Protein AF-A0A913YD73-F1 (afdb_monomer_lite)

Structure (mmCIF, N/CA/C/O backbone):
data_AF-A0A913YD73-F1
#
_entry.id   AF-A0A913YD73-F1
#
loop_
_atom_site.group_PDB
_atom_site.id
_atom_site.type_symbol
_atom_site.label_atom_id
_atom_site.l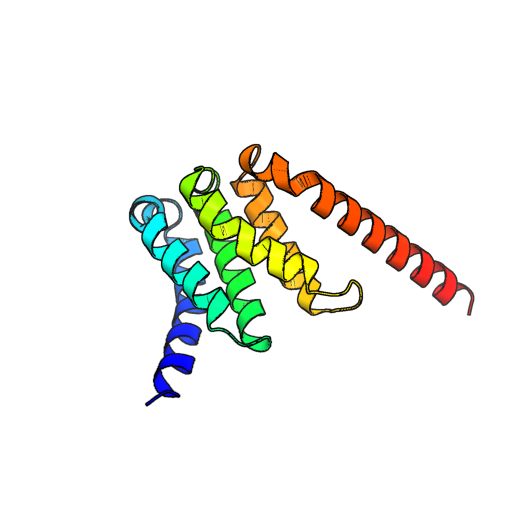abel_alt_id
_atom_site.label_comp_id
_atom_site.label_asym_id
_atom_site.label_entity_id
_atom_site.label_seq_id
_atom_site.pdbx_PDB_ins_code
_atom_site.Cartn_x
_atom_site.Cartn_y
_atom_site.Cartn_z
_atom_site.occupancy
_atom_site.B_iso_or_equiv
_atom_site.auth_seq_id
_atom_site.auth_comp_id
_atom_site.auth_asym_id
_atom_site.auth_atom_id
_atom_site.pdbx_PDB_model_num
ATOM 1 N N . MET A 1 1 ? 22.109 -19.241 12.750 1.00 34.56 1 MET A N 1
ATOM 2 C CA . MET A 1 1 ? 22.319 -18.311 11.611 1.00 34.56 1 MET A CA 1
ATOM 3 C C . MET A 1 1 ? 21.122 -17.414 11.250 1.00 34.56 1 MET A C 1
ATOM 5 O O . MET A 1 1 ? 21.317 -16.492 10.477 1.00 34.56 1 MET A O 1
ATOM 9 N N . GLY A 1 2 ? 19.917 -17.576 11.821 1.00 33.66 2 GLY A N 1
ATOM 10 C CA . GLY A 1 2 ? 18.727 -16.790 11.419 1.00 33.66 2 GLY A CA 1
ATOM 11 C C . GLY A 1 2 ? 18.535 -15.398 12.052 1.00 33.66 2 GLY A C 1
ATOM 12 O O . GLY A 1 2 ? 17.643 -14.669 11.636 1.00 33.66 2 GLY A O 1
ATOM 13 N N . LYS A 1 3 ? 19.346 -14.999 13.045 1.00 27.28 3 LYS A N 1
ATOM 14 C CA . LYS A 1 3 ? 19.183 -13.704 13.741 1.00 27.28 3 LYS A CA 1
ATOM 15 C C . LYS A 1 3 ? 19.929 -12.536 13.074 1.00 27.28 3 LYS A C 1
ATOM 17 O O . LYS A 1 3 ? 19.443 -11.420 13.149 1.00 27.28 3 LYS A O 1
ATOM 22 N N . LYS A 1 4 ? 21.040 -12.774 12.357 1.00 28.64 4 LYS A N 1
ATOM 23 C CA . LYS A 1 4 ? 21.809 -11.702 11.680 1.00 28.64 4 LYS A CA 1
ATOM 24 C C . LYS A 1 4 ? 21.092 -11.106 10.457 1.00 28.64 4 LYS A C 1
ATOM 26 O O . LYS A 1 4 ? 21.227 -9.919 10.203 1.00 28.64 4 LYS A O 1
ATOM 31 N N . ILE A 1 5 ? 20.264 -11.890 9.760 1.00 37.03 5 ILE A N 1
ATOM 32 C CA . ILE A 1 5 ? 19.498 -11.413 8.591 1.00 37.03 5 ILE A CA 1
ATOM 33 C C . ILE A 1 5 ? 18.352 -10.472 9.016 1.00 37.03 5 ILE A C 1
ATOM 35 O O . ILE A 1 5 ? 18.040 -9.528 8.301 1.00 37.03 5 ILE A O 1
ATOM 39 N N . LYS A 1 6 ? 17.762 -10.679 10.206 1.00 31.92 6 LYS A N 1
ATOM 40 C CA . LYS A 1 6 ? 16.653 -9.856 10.731 1.00 31.92 6 LYS A CA 1
ATOM 41 C C . LYS A 1 6 ? 17.057 -8.410 11.054 1.00 31.92 6 LYS A C 1
ATOM 43 O O . LYS A 1 6 ? 16.214 -7.532 10.941 1.00 31.92 6 LYS A O 1
ATOM 48 N N . TYR A 1 7 ? 18.314 -8.170 11.436 1.00 33.81 7 TYR A N 1
ATOM 49 C CA . TYR A 1 7 ? 18.812 -6.823 11.754 1.00 33.81 7 TYR A CA 1
ATOM 50 C C . TYR A 1 7 ? 19.401 -6.090 10.539 1.00 33.81 7 TYR A C 1
ATOM 52 O O . TYR A 1 7 ? 19.402 -4.865 10.520 1.00 33.81 7 TYR A O 1
ATOM 60 N N . SER A 1 8 ? 19.855 -6.813 9.507 1.00 32.97 8 SER A N 1
ATOM 61 C CA . SER A 1 8 ? 20.473 -6.191 8.325 1.00 32.97 8 SER A CA 1
ATOM 62 C C . SER A 1 8 ? 19.466 -5.490 7.407 1.00 32.97 8 SER A C 1
ATOM 64 O O . SER A 1 8 ? 19.829 -4.513 6.762 1.00 32.97 8 SER A O 1
ATOM 66 N N . LEU A 1 9 ? 18.215 -5.965 7.354 1.00 41.88 9 LEU A N 1
ATOM 67 C CA . LEU A 1 9 ? 17.169 -5.373 6.506 1.00 41.88 9 LEU A CA 1
ATOM 68 C C . LEU A 1 9 ? 16.521 -4.132 7.164 1.00 41.88 9 LEU A C 1
ATOM 70 O O . LEU A 1 9 ? 16.043 -3.241 6.475 1.00 41.88 9 LEU A O 1
ATOM 74 N N . PHE A 1 10 ? 16.595 -4.029 8.499 1.00 40.50 10 PHE A N 1
ATOM 75 C CA . PHE A 1 10 ? 16.041 -2.923 9.296 1.00 40.50 10 PHE A CA 1
ATOM 76 C C . PHE A 1 10 ? 16.850 -1.621 9.161 1.00 40.50 10 PHE A C 1
ATOM 78 O O . PHE A 1 10 ? 16.268 -0.548 9.108 1.00 40.50 10 PHE A O 1
ATOM 85 N N . PHE A 1 11 ? 18.183 -1.716 9.058 1.00 39.25 11 PHE A N 1
ATOM 86 C CA . PHE A 1 11 ? 19.056 -0.572 8.743 1.00 39.25 11 PHE A CA 1
ATOM 87 C C . PHE A 1 11 ? 19.011 -0.177 7.260 1.00 39.25 11 PHE A C 1
ATOM 89 O O . PHE A 1 11 ? 19.384 0.940 6.922 1.00 39.25 11 PHE A O 1
ATOM 96 N N . HIS A 1 12 ? 18.572 -1.087 6.383 1.00 49.06 12 HIS A N 1
ATOM 97 C CA . HIS A 1 12 ? 18.441 -0.800 4.958 1.00 49.06 12 HIS A CA 1
ATOM 98 C C . HIS A 1 12 ? 17.179 -0.001 4.656 1.00 49.06 12 HIS A C 1
ATOM 100 O O . HIS A 1 12 ? 17.307 0.970 3.944 1.00 49.06 12 HIS A O 1
ATOM 106 N N . CYS A 1 13 ? 15.999 -0.319 5.204 1.00 49.91 13 CYS A N 1
ATOM 107 C CA . CYS A 1 13 ? 14.778 0.429 4.854 1.00 49.91 13 CYS A CA 1
ATOM 108 C C . CYS A 1 13 ? 14.824 1.916 5.239 1.00 49.91 13 CYS A C 1
ATOM 110 O O . CYS A 1 13 ? 14.360 2.733 4.462 1.00 49.91 13 CYS A O 1
ATOM 112 N N . SER A 1 14 ? 15.410 2.289 6.380 1.00 52.44 14 SER A N 1
ATOM 113 C CA . SER A 1 14 ? 15.515 3.701 6.777 1.00 52.44 14 SER A CA 1
ATOM 114 C C . SER A 1 14 ? 16.618 4.457 6.029 1.00 52.44 14 SER A C 1
ATOM 116 O O . SER A 1 14 ? 16.391 5.580 5.600 1.00 52.44 14 SER A O 1
ATOM 118 N N . ALA A 1 15 ? 17.787 3.844 5.801 1.00 57.59 15 ALA A N 1
ATOM 119 C CA . ALA A 1 15 ? 18.824 4.440 4.948 1.00 57.59 15 ALA A CA 1
ATOM 120 C C . ALA A 1 15 ? 18.401 4.495 3.468 1.00 57.59 15 ALA A C 1
ATOM 122 O O . ALA A 1 15 ? 18.804 5.395 2.737 1.00 57.59 15 ALA A O 1
ATOM 123 N N . PHE A 1 16 ? 17.590 3.532 3.031 1.00 61.44 16 PHE A N 1
ATOM 124 C CA . PHE A 1 16 ? 17.022 3.478 1.693 1.00 61.44 16 PHE A CA 1
ATOM 125 C C . PHE A 1 16 ? 15.900 4.492 1.524 1.00 61.44 16 PHE A C 1
ATOM 127 O O . PHE A 1 16 ? 15.911 5.154 0.507 1.00 61.44 16 PHE A O 1
ATOM 134 N N . ALA A 1 17 ? 15.041 4.716 2.524 1.00 55.91 17 ALA A N 1
ATOM 135 C CA . ALA A 1 17 ? 14.074 5.815 2.499 1.00 55.91 17 ALA A CA 1
ATOM 136 C C . ALA A 1 17 ? 14.776 7.179 2.341 1.00 55.91 17 ALA A C 1
ATOM 138 O O . ALA A 1 17 ? 14.385 7.983 1.504 1.00 55.91 17 ALA A O 1
ATOM 139 N N . THR A 1 18 ? 15.891 7.410 3.048 1.00 58.84 18 THR A N 1
ATOM 140 C CA . THR A 1 18 ? 16.706 8.626 2.845 1.00 58.84 18 THR A CA 1
ATOM 141 C C . THR A 1 18 ? 17.320 8.690 1.441 1.00 58.84 18 THR A C 1
ATOM 143 O O . THR A 1 18 ? 17.344 9.746 0.818 1.00 58.84 18 THR A O 1
ATOM 146 N N . LEU A 1 19 ? 17.797 7.563 0.907 1.00 57.22 19 LEU A N 1
ATOM 147 C CA . LEU A 1 19 ? 18.325 7.503 -0.456 1.00 57.22 19 LEU A CA 1
ATOM 148 C C . LEU A 1 19 ? 17.220 7.651 -1.517 1.00 57.22 19 LEU A C 1
ATOM 150 O O . LEU A 1 19 ? 17.482 8.198 -2.579 1.00 57.22 19 LEU A O 1
ATOM 154 N N . GLU A 1 20 ? 15.996 7.203 -1.248 1.00 55.69 20 GLU A N 1
ATOM 155 C CA . GLU A 1 20 ? 14.814 7.391 -2.094 1.00 55.69 20 GLU A CA 1
ATOM 156 C C . GLU A 1 20 ? 14.417 8.859 -2.185 1.00 55.69 20 GLU A C 1
ATOM 158 O O . GLU A 1 20 ? 14.118 9.334 -3.285 1.00 55.69 20 GLU A O 1
ATOM 163 N N . GLU A 1 21 ? 14.461 9.583 -1.068 1.00 55.88 21 GLU A N 1
ATOM 164 C CA . GLU A 1 21 ? 14.221 11.028 -1.027 1.00 55.88 21 GLU A CA 1
ATOM 165 C C . GLU A 1 21 ? 15.280 11.810 -1.826 1.00 55.88 21 GLU A C 1
ATOM 167 O O . GLU A 1 21 ? 14.945 12.778 -2.507 1.00 55.88 21 GLU A O 1
ATOM 172 N N . GLU A 1 22 ? 16.547 11.377 -1.812 1.00 56.66 22 GLU A N 1
ATOM 173 C CA . GLU A 1 22 ? 17.637 12.060 -2.529 1.00 56.66 22 GLU A CA 1
ATOM 174 C C . GLU A 1 22 ? 17.779 11.639 -4.004 1.00 56.66 22 GLU A C 1
ATOM 176 O O . GLU A 1 22 ? 18.121 12.465 -4.852 1.00 56.66 22 GLU A O 1
ATOM 181 N N . ALA A 1 23 ? 17.525 10.370 -4.340 1.00 59.75 23 ALA A N 1
ATOM 182 C CA . ALA A 1 23 ? 17.770 9.816 -5.675 1.00 59.75 23 ALA A CA 1
ATOM 183 C C . ALA A 1 23 ? 16.584 9.984 -6.641 1.00 59.75 23 ALA A C 1
ATOM 185 O O . ALA A 1 23 ? 16.800 10.020 -7.853 1.00 59.75 23 ALA A O 1
ATOM 186 N N . CYS A 1 24 ? 15.345 10.111 -6.145 1.00 66.44 24 CYS A N 1
ATOM 187 C CA . CYS A 1 24 ? 14.138 10.346 -6.952 1.00 66.44 24 CYS A CA 1
ATOM 188 C C . CYS A 1 24 ? 14.081 9.472 -8.233 1.00 66.44 24 CYS A C 1
ATOM 190 O O . CYS A 1 24 ? 13.930 8.250 -8.180 1.00 66.44 24 CYS A O 1
ATOM 192 N N . THR A 1 25 ? 14.239 10.083 -9.412 1.00 67.19 25 THR A N 1
ATOM 193 C CA . THR A 1 25 ? 14.160 9.417 -10.721 1.00 67.19 25 THR A CA 1
ATOM 194 C C . THR A 1 25 ? 15.361 8.533 -11.057 1.00 67.19 25 THR A C 1
ATOM 196 O O . THR A 1 25 ? 15.243 7.667 -11.923 1.00 67.19 25 THR A O 1
ATOM 199 N N . GLU A 1 26 ? 16.491 8.682 -10.365 1.00 68.69 26 GLU A N 1
ATOM 200 C CA . GLU A 1 26 ? 17.685 7.843 -10.555 1.00 68.69 26 GLU A CA 1
ATOM 201 C C . GLU A 1 26 ? 17.454 6.387 -10.105 1.00 68.69 26 GLU A C 1
ATOM 203 O O . GLU A 1 26 ? 18.211 5.487 -10.467 1.00 68.69 26 GLU A O 1
ATOM 208 N N . LEU A 1 27 ? 16.370 6.124 -9.361 1.00 68.56 27 LEU A N 1
ATOM 209 C CA . LEU A 1 27 ? 15.960 4.781 -8.940 1.00 68.56 27 LEU A CA 1
ATOM 210 C C . LEU A 1 27 ? 15.148 4.019 -9.989 1.00 68.56 27 LEU A C 1
ATOM 212 O O . LEU A 1 27 ? 15.037 2.794 -9.910 1.00 68.56 27 LEU A O 1
ATOM 216 N N . VAL A 1 28 ? 14.606 4.708 -10.997 1.00 75.19 28 VAL A N 1
ATOM 217 C CA . VAL A 1 28 ? 13.750 4.106 -12.034 1.00 75.19 28 VAL A CA 1
ATOM 218 C C . VAL A 1 28 ? 14.402 2.904 -12.745 1.00 75.19 28 VAL A C 1
ATOM 220 O O . VAL A 1 28 ? 13.692 1.917 -12.961 1.00 75.19 28 VAL A O 1
ATOM 223 N N . PRO A 1 29 ? 15.716 2.897 -13.067 1.00 81.25 29 PRO A N 1
ATOM 224 C CA . PRO A 1 29 ? 16.374 1.739 -13.678 1.00 81.25 29 PRO A CA 1
ATOM 225 C C . PRO A 1 29 ? 16.409 0.492 -12.781 1.00 81.25 29 PRO A C 1
ATOM 227 O O . PRO A 1 29 ? 16.454 -0.626 -13.288 1.00 81.25 29 PRO A O 1
ATOM 230 N N . TYR A 1 30 ? 16.373 0.673 -11.459 1.00 83.62 30 TYR A N 1
ATOM 231 C CA . TYR A 1 30 ? 16.487 -0.400 -10.465 1.00 83.62 30 TYR A CA 1
ATOM 232 C C . TYR A 1 30 ? 15.142 -0.770 -9.827 1.00 83.62 30 TYR A C 1
ATOM 234 O O . TYR A 1 30 ? 15.076 -1.707 -9.029 1.00 83.62 30 TYR A O 1
ATOM 242 N N . LEU A 1 31 ? 14.065 -0.066 -10.194 1.00 81.88 31 LEU A N 1
ATOM 243 C CA . LEU A 1 31 ? 12.748 -0.153 -9.562 1.00 81.88 31 LEU A CA 1
ATOM 244 C C . LEU A 1 31 ? 12.197 -1.584 -9.503 1.00 81.88 31 LEU A C 1
ATOM 246 O O . LEU A 1 31 ? 11.632 -1.977 -8.486 1.00 81.88 31 LEU A O 1
ATOM 250 N N . GLY A 1 32 ? 12.419 -2.391 -10.544 1.00 84.75 32 GLY A N 1
ATOM 251 C CA . GLY A 1 32 ? 12.015 -3.800 -10.544 1.00 84.75 32 GLY A CA 1
ATOM 252 C C . GLY A 1 32 ? 12.667 -4.607 -9.415 1.00 84.75 32 GLY A C 1
ATOM 253 O O . GLY A 1 32 ? 11.972 -5.271 -8.652 1.00 84.75 32 GLY A O 1
ATOM 254 N N . PHE A 1 33 ? 13.987 -4.487 -9.244 1.00 85.75 33 PHE A N 1
ATOM 255 C CA . PHE A 1 33 ? 14.728 -5.206 -8.200 1.00 85.75 33 PHE A CA 1
ATOM 256 C C . PHE A 1 33 ? 14.370 -4.722 -6.786 1.00 85.75 33 PHE A C 1
ATOM 258 O O . PHE A 1 33 ? 14.284 -5.512 -5.839 1.00 85.75 33 PHE A O 1
ATOM 265 N N . ILE A 1 34 ? 14.132 -3.416 -6.647 1.00 86.69 34 ILE A N 1
ATOM 266 C CA . ILE A 1 34 ? 13.688 -2.805 -5.391 1.00 86.69 34 ILE A CA 1
ATOM 267 C C . ILE A 1 34 ? 12.328 -3.387 -4.989 1.00 86.69 34 ILE A C 1
ATOM 269 O O . ILE A 1 34 ? 12.181 -3.897 -3.877 1.00 86.69 34 ILE A O 1
ATOM 273 N N . LEU A 1 35 ? 11.357 -3.388 -5.907 1.00 88.38 35 LEU A N 1
ATOM 274 C CA . LEU A 1 35 ? 10.016 -3.916 -5.652 1.00 88.38 35 LEU A CA 1
ATOM 275 C C . LEU A 1 35 ? 10.031 -5.408 -5.320 1.00 88.38 35 LEU A C 1
ATOM 277 O O . LEU A 1 35 ? 9.371 -5.811 -4.364 1.00 88.38 35 LEU A O 1
ATOM 281 N N . GLU A 1 36 ? 10.823 -6.218 -6.026 1.00 87.44 36 GLU A N 1
ATOM 282 C CA . GLU A 1 36 ? 10.985 -7.641 -5.697 1.00 87.44 36 GLU A CA 1
ATOM 283 C C . GLU A 1 36 ? 11.488 -7.840 -4.262 1.00 87.44 36 GLU A C 1
ATOM 285 O O . GLU A 1 36 ? 10.989 -8.697 -3.528 1.00 87.44 36 GLU A O 1
ATOM 290 N N . THR A 1 37 ? 12.438 -7.010 -3.828 1.00 86.69 37 THR A N 1
ATOM 291 C CA . THR A 1 37 ? 12.991 -7.064 -2.470 1.00 86.69 37 THR A CA 1
ATOM 292 C C . THR A 1 37 ? 11.954 -6.659 -1.418 1.00 86.69 37 THR A C 1
ATOM 294 O O . THR A 1 37 ? 11.819 -7.338 -0.394 1.00 86.69 37 THR A O 1
ATOM 297 N N . LEU A 1 38 ? 11.185 -5.595 -1.670 1.00 86.75 38 LEU A N 1
ATOM 298 C CA . LEU A 1 38 ? 10.114 -5.130 -0.779 1.00 86.75 38 LEU A CA 1
ATOM 299 C C . LEU A 1 38 ? 8.983 -6.166 -0.672 1.00 86.75 38 LEU A C 1
ATOM 301 O O . LEU A 1 38 ? 8.521 -6.492 0.424 1.00 86.75 38 LEU A O 1
ATOM 305 N N . VAL A 1 39 ? 8.588 -6.764 -1.794 1.00 87.62 39 VAL A N 1
ATOM 306 C CA . VAL A 1 39 ? 7.556 -7.810 -1.855 1.00 87.62 39 VAL A CA 1
ATOM 307 C C . VAL A 1 39 ? 8.036 -9.101 -1.188 1.00 87.62 39 VAL A C 1
ATOM 309 O O . VAL A 1 39 ? 7.274 -9.776 -0.493 1.00 87.62 39 VAL A O 1
ATOM 312 N N . PHE A 1 40 ? 9.323 -9.430 -1.294 1.00 84.69 40 PHE A N 1
ATOM 313 C CA . PHE A 1 40 ? 9.907 -10.521 -0.519 1.00 84.69 40 PHE A CA 1
ATOM 314 C C . PHE A 1 40 ? 9.882 -10.236 0.993 1.00 84.69 40 PHE A C 1
ATOM 316 O O . PHE A 1 40 ? 9.612 -11.140 1.793 1.00 84.69 40 PHE A O 1
ATOM 323 N N . ALA A 1 41 ? 10.119 -8.986 1.405 1.00 83.25 41 ALA A N 1
ATOM 324 C CA . ALA A 1 41 ? 10.073 -8.588 2.810 1.00 83.25 41 ALA A CA 1
ATOM 325 C C . ALA A 1 41 ? 8.669 -8.749 3.421 1.00 83.25 41 ALA A C 1
ATOM 327 O O . ALA A 1 41 ? 8.573 -9.215 4.561 1.00 83.25 41 ALA A O 1
ATOM 328 N N . PHE A 1 42 ? 7.596 -8.495 2.658 1.00 81.62 42 PHE A N 1
ATOM 329 C CA . PHE A 1 42 ? 6.205 -8.717 3.091 1.00 81.62 42 PHE A CA 1
ATOM 330 C C . PHE A 1 42 ? 5.953 -10.123 3.644 1.00 81.62 42 PHE A C 1
ATOM 332 O O . PHE A 1 42 ? 5.286 -10.279 4.666 1.00 81.62 42 PHE A O 1
ATOM 339 N N . ASN A 1 43 ? 6.525 -11.145 3.005 1.00 74.56 43 ASN A N 1
ATOM 340 C CA . ASN A 1 43 ? 6.338 -12.545 3.394 1.00 74.56 43 ASN A CA 1
ATOM 341 C C . ASN A 1 43 ? 7.214 -12.973 4.583 1.00 74.56 43 ASN A C 1
ATOM 343 O O . ASN A 1 43 ? 6.993 -14.026 5.182 1.00 74.56 43 ASN A O 1
ATOM 347 N N . LYS A 1 44 ? 8.237 -12.183 4.925 1.00 76.88 44 LYS A N 1
ATOM 348 C CA . LYS A 1 44 ? 9.257 -12.541 5.922 1.00 76.88 44 LYS A CA 1
ATOM 349 C C . LYS A 1 44 ? 9.149 -11.731 7.213 1.00 76.88 44 LYS A C 1
ATOM 351 O O . LYS A 1 44 ? 9.663 -12.156 8.254 1.00 76.88 44 LYS A O 1
ATOM 356 N N . TYR A 1 45 ? 8.542 -10.552 7.153 1.00 74.81 45 TYR A N 1
ATOM 357 C CA . TYR A 1 45 ? 8.450 -9.629 8.276 1.00 74.81 45 TYR A CA 1
ATOM 358 C C . TYR A 1 45 ? 7.351 -10.028 9.267 1.00 74.81 45 TYR A C 1
ATOM 360 O O . TYR A 1 45 ? 6.281 -10.501 8.904 1.00 74.81 45 TYR A O 1
ATOM 368 N N . GLN A 1 46 ? 7.640 -9.846 10.559 1.00 69.44 46 GLN A N 1
ATOM 369 C CA . GLN A 1 46 ? 6.632 -9.949 11.621 1.00 69.44 46 GLN A CA 1
ATOM 370 C C . GLN A 1 46 ? 5.913 -8.605 11.785 1.00 69.44 46 GLN A C 1
ATOM 372 O O . GLN A 1 46 ? 6.477 -7.586 11.403 1.00 69.44 46 GLN A O 1
ATOM 377 N N . HIS A 1 47 ? 4.721 -8.600 12.399 1.00 66.94 47 HIS A N 1
ATOM 378 C CA . HIS A 1 47 ? 3.822 -7.432 12.513 1.00 66.94 47 HIS A CA 1
ATOM 379 C C . HIS A 1 47 ? 4.541 -6.098 12.780 1.00 66.94 47 HIS A C 1
ATOM 381 O O . HIS A 1 47 ? 4.394 -5.153 12.018 1.00 66.94 47 HIS A O 1
ATOM 387 N N . LYS A 1 48 ? 5.422 -6.048 13.791 1.00 68.50 48 LYS A N 1
ATOM 388 C CA . LYS A 1 48 ? 6.151 -4.821 14.170 1.00 68.50 48 LYS A CA 1
ATOM 389 C C . LYS A 1 48 ? 7.088 -4.265 13.091 1.00 68.50 48 LYS A C 1
ATOM 391 O O . LYS A 1 48 ? 7.399 -3.083 13.119 1.00 68.50 48 LYS A O 1
ATOM 396 N N . ASN A 1 49 ? 7.548 -5.098 12.161 1.00 77.00 49 ASN A N 1
ATOM 397 C CA . ASN A 1 49 ? 8.430 -4.679 11.073 1.00 77.00 49 ASN A CA 1
ATOM 398 C C . ASN A 1 49 ? 7.646 -4.281 9.813 1.00 77.00 49 ASN A C 1
ATOM 400 O O . ASN A 1 49 ? 8.233 -3.679 8.921 1.00 77.00 49 ASN A O 1
ATOM 404 N N . LEU A 1 50 ? 6.350 -4.614 9.724 1.00 82.69 50 LEU A N 1
ATOM 405 C CA . LEU A 1 50 ? 5.518 -4.239 8.576 1.00 82.69 50 LEU A CA 1
ATOM 406 C C . LEU A 1 50 ? 5.286 -2.729 8.509 1.00 82.69 50 LEU A C 1
ATOM 408 O O . LEU A 1 50 ? 5.215 -2.193 7.414 1.00 82.69 50 LEU A O 1
ATOM 412 N N . LEU A 1 51 ? 5.251 -2.039 9.651 1.00 85.81 51 LEU A N 1
ATOM 413 C CA . LEU A 1 51 ? 5.035 -0.589 9.691 1.00 85.81 51 LEU A CA 1
ATOM 414 C C . LEU A 1 51 ? 6.125 0.177 8.923 1.00 85.81 51 LEU A C 1
ATOM 416 O O . LEU A 1 51 ? 5.819 1.049 8.124 1.00 85.81 51 LEU A O 1
ATOM 420 N N . ILE A 1 52 ? 7.387 -0.221 9.095 1.00 86.06 52 ILE A N 1
ATOM 421 C CA . ILE A 1 52 ? 8.537 0.379 8.394 1.00 86.06 52 ILE A CA 1
ATOM 422 C C . ILE A 1 52 ? 8.536 0.000 6.911 1.00 86.06 52 ILE A C 1
ATOM 424 O O . ILE A 1 52 ? 9.022 0.746 6.070 1.00 86.06 52 ILE A O 1
ATOM 428 N N . LEU A 1 53 ? 7.999 -1.177 6.582 1.00 88.19 53 LEU A N 1
ATOM 429 C CA . LEU A 1 53 ? 7.863 -1.591 5.192 1.00 88.19 53 LEU A CA 1
ATOM 430 C C . LEU A 1 53 ? 6.816 -0.738 4.463 1.00 88.19 53 LEU A C 1
ATOM 432 O O . LEU A 1 53 ? 7.045 -0.375 3.316 1.00 88.19 53 LEU A O 1
ATOM 436 N N . TYR A 1 54 ? 5.700 -0.406 5.119 1.00 91.00 54 TYR A N 1
ATOM 437 C CA . TYR A 1 54 ? 4.690 0.496 4.561 1.00 91.00 54 TYR A CA 1
ATOM 438 C C . TYR A 1 54 ? 5.249 1.896 4.316 1.00 91.00 54 TYR A C 1
ATOM 440 O O . TYR A 1 54 ? 5.042 2.432 3.231 1.00 91.00 54 TYR A O 1
ATOM 448 N N . ASP A 1 55 ? 5.997 2.429 5.282 1.00 88.06 55 ASP A N 1
ATOM 449 C CA . ASP A 1 55 ? 6.685 3.717 5.169 1.00 88.06 55 ASP A CA 1
ATOM 450 C C . ASP A 1 55 ? 7.639 3.736 3.963 1.00 88.06 55 ASP A C 1
ATOM 452 O O . ASP A 1 55 ? 7.466 4.541 3.056 1.00 88.06 55 ASP A O 1
ATOM 456 N N . ALA A 1 56 ? 8.533 2.745 3.850 1.00 87.94 56 ALA A N 1
ATOM 457 C CA . ALA A 1 56 ? 9.452 2.635 2.713 1.00 87.94 56 ALA A CA 1
ATOM 458 C C . ALA A 1 56 ? 8.731 2.516 1.354 1.00 87.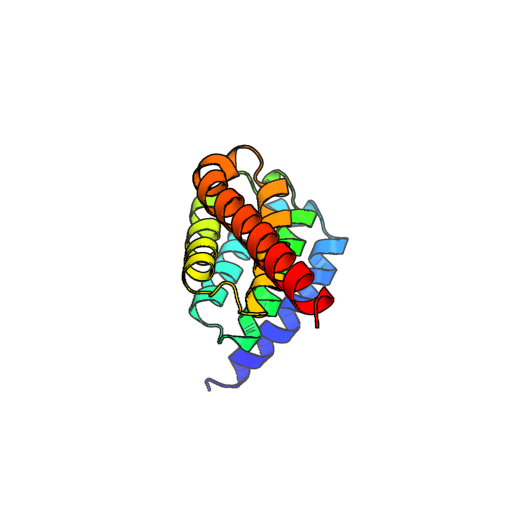94 56 ALA A C 1
ATOM 460 O O . ALA A 1 56 ? 9.154 3.102 0.366 1.00 87.94 56 ALA A O 1
ATOM 461 N N . ILE A 1 57 ? 7.620 1.775 1.274 1.00 91.38 57 ILE A N 1
ATOM 462 C CA . ILE A 1 57 ? 6.837 1.683 0.029 1.00 91.38 57 ILE A CA 1
ATOM 463 C C . ILE A 1 57 ? 6.158 3.016 -0.300 1.00 91.38 57 ILE A C 1
ATOM 465 O O . ILE A 1 57 ? 6.063 3.370 -1.476 1.00 91.38 57 ILE A O 1
ATOM 469 N N . GLY A 1 58 ? 5.664 3.729 0.716 1.00 91.38 58 GLY A N 1
ATOM 470 C CA . GLY A 1 58 ? 5.078 5.057 0.560 1.00 91.38 58 GLY A CA 1
ATOM 471 C C . GLY A 1 58 ? 6.101 6.043 0.006 1.00 91.38 58 GLY A C 1
ATOM 472 O O . GLY A 1 58 ? 5.863 6.631 -1.049 1.00 91.38 58 GLY A O 1
ATOM 473 N N . THR A 1 59 ? 7.273 6.117 0.637 1.00 87.69 59 THR A N 1
ATOM 474 C CA . THR A 1 59 ? 8.384 6.974 0.205 1.00 87.69 59 THR A CA 1
ATOM 475 C C . THR A 1 59 ? 8.858 6.624 -1.201 1.00 87.69 59 THR A C 1
ATOM 477 O O . THR A 1 59 ? 8.957 7.515 -2.042 1.00 87.69 59 THR A O 1
ATOM 480 N N . LEU A 1 60 ? 9.024 5.337 -1.531 1.00 87.00 60 LEU A N 1
ATOM 481 C CA . LEU A 1 60 ? 9.329 4.913 -2.900 1.00 87.00 60 LEU A CA 1
ATOM 482 C C . LEU A 1 60 ? 8.293 5.431 -3.902 1.00 87.00 60 LEU A C 1
ATOM 484 O O . LEU A 1 60 ? 8.658 5.927 -4.970 1.00 87.00 60 LEU A O 1
ATOM 488 N N . ALA A 1 61 ? 7.004 5.283 -3.584 1.00 91.81 61 ALA A N 1
ATOM 489 C CA . ALA A 1 61 ? 5.913 5.707 -4.453 1.00 91.81 61 ALA A CA 1
ATOM 490 C C . ALA A 1 61 ? 5.918 7.225 -4.671 1.00 91.81 61 ALA A C 1
ATOM 492 O O . ALA A 1 61 ? 5.723 7.666 -5.808 1.00 91.81 61 ALA A O 1
ATOM 493 N N . ASP A 1 62 ? 6.200 8.004 -3.629 1.00 89.06 62 ASP A N 1
ATOM 494 C CA . ASP A 1 62 ? 6.330 9.458 -3.718 1.00 89.06 62 ASP A CA 1
ATOM 495 C C . ASP A 1 62 ? 7.575 9.872 -4.525 1.00 89.06 62 ASP A C 1
ATOM 497 O O . ASP A 1 62 ? 7.485 10.757 -5.380 1.00 89.06 62 ASP A O 1
ATOM 501 N N . SER A 1 63 ? 8.700 9.169 -4.361 1.00 83.31 63 SER A N 1
ATOM 502 C CA . SER A 1 63 ? 9.957 9.437 -5.073 1.00 83.31 63 SER A CA 1
ATOM 503 C C . SER A 1 63 ? 9.911 9.109 -6.568 1.00 83.31 63 SER A C 1
ATOM 505 O O . SER A 1 63 ? 10.383 9.896 -7.393 1.00 83.31 63 SER A O 1
ATOM 507 N N . VAL A 1 64 ? 9.362 7.951 -6.961 1.00 85.94 64 VAL A N 1
ATOM 508 C CA . VAL A 1 64 ? 9.333 7.534 -8.381 1.00 85.94 64 VAL A CA 1
ATOM 509 C C . VAL A 1 64 ? 8.066 7.993 -9.108 1.00 85.94 64 VAL A C 1
ATOM 511 O O . VAL A 1 64 ? 8.046 8.084 -10.345 1.00 85.94 64 VAL A O 1
ATOM 514 N N . GLY A 1 65 ? 6.997 8.283 -8.364 1.00 89.44 65 GLY A N 1
ATOM 515 C CA . GLY A 1 65 ? 5.714 8.754 -8.872 1.00 89.44 65 GLY A CA 1
ATOM 516 C C . GLY A 1 65 ? 5.142 7.864 -9.978 1.00 89.44 65 GLY A C 1
ATOM 517 O O . GLY A 1 65 ? 5.033 6.644 -9.858 1.00 89.44 65 GLY A O 1
ATOM 518 N N . HIS A 1 66 ? 4.793 8.481 -11.109 1.00 90.50 66 HIS A N 1
ATOM 519 C CA . HIS A 1 66 ? 4.131 7.808 -12.232 1.00 90.50 66 HIS A CA 1
ATOM 520 C C . HIS A 1 66 ? 4.937 6.662 -12.874 1.00 90.50 66 HIS A C 1
ATOM 522 O O . HIS A 1 66 ? 4.350 5.849 -13.586 1.00 90.50 66 HIS A O 1
ATOM 528 N N . HIS A 1 67 ? 6.245 6.548 -12.614 1.00 89.06 67 HIS A N 1
ATOM 529 C CA . HIS A 1 67 ? 7.051 5.410 -13.072 1.00 89.06 67 HIS A CA 1
ATOM 530 C C . HIS A 1 67 ? 6.625 4.084 -12.427 1.00 89.06 67 HIS A C 1
ATOM 532 O O . HIS A 1 67 ? 6.882 3.020 -12.996 1.00 89.06 67 HIS A O 1
ATOM 538 N N . LEU A 1 68 ? 5.936 4.144 -11.279 1.00 92.12 68 LEU A N 1
ATOM 539 C CA . LEU A 1 68 ? 5.344 2.984 -10.618 1.00 92.12 68 LEU A CA 1
ATOM 540 C C . LEU A 1 68 ? 4.102 2.457 -11.357 1.00 92.12 68 LEU A C 1
ATOM 542 O O . LEU A 1 68 ? 3.740 1.293 -11.196 1.00 92.12 68 LEU A O 1
ATOM 546 N N . ASN A 1 69 ? 3.462 3.280 -12.198 1.00 93.38 69 ASN A N 1
ATOM 547 C CA . ASN A 1 69 ? 2.258 2.923 -12.949 1.00 93.38 69 ASN A CA 1
ATOM 548 C C . ASN A 1 69 ? 2.573 2.043 -14.174 1.00 93.38 69 ASN A C 1
ATOM 550 O O . ASN A 1 69 ? 2.302 2.405 -15.320 1.00 93.38 69 ASN A O 1
ATOM 554 N N . LYS A 1 70 ? 3.164 0.871 -13.925 1.00 93.06 70 LYS A N 1
ATOM 555 C CA . LYS A 1 70 ? 3.350 -0.195 -14.910 1.00 93.06 70 LYS A CA 1
ATOM 556 C C . LYS A 1 70 ? 2.598 -1.448 -14.467 1.00 93.06 70 LYS A C 1
ATOM 558 O O . LYS A 1 70 ? 2.650 -1.780 -13.281 1.00 93.06 70 LYS A O 1
ATOM 563 N N . PRO A 1 71 ? 1.955 -2.188 -15.390 1.00 92.12 71 PRO A N 1
ATOM 564 C CA . PRO A 1 71 ? 1.191 -3.384 -15.039 1.00 92.12 71 PRO A CA 1
ATOM 565 C C . PRO A 1 71 ? 1.994 -4.395 -14.214 1.00 92.12 71 PRO A C 1
ATOM 567 O O . PRO A 1 71 ? 1.495 -4.877 -13.205 1.00 92.12 71 PRO A O 1
ATOM 570 N N . GLU A 1 72 ? 3.251 -4.641 -14.591 1.00 93.31 72 GLU A N 1
ATOM 571 C CA . GLU A 1 72 ? 4.168 -5.557 -13.900 1.00 93.31 72 GLU A CA 1
ATOM 572 C C . GLU A 1 72 ? 4.376 -5.189 -12.419 1.00 93.31 72 GLU A C 1
ATOM 574 O O . GLU A 1 72 ? 4.203 -6.033 -11.537 1.00 93.31 72 GLU A O 1
ATOM 579 N N . TYR A 1 73 ? 4.631 -3.912 -12.125 1.00 93.75 73 TYR A N 1
ATOM 580 C CA . TYR A 1 73 ? 4.839 -3.410 -10.765 1.00 93.75 73 TYR A CA 1
ATOM 581 C C . TYR A 1 73 ? 3.546 -3.429 -9.948 1.00 93.75 73 TYR A C 1
ATOM 583 O O . TYR A 1 73 ? 3.547 -3.865 -8.797 1.00 93.75 73 TYR A O 1
ATOM 591 N N . ILE A 1 74 ? 2.422 -3.047 -10.560 1.00 93.69 74 ILE A N 1
ATOM 592 C CA . ILE A 1 74 ? 1.100 -3.081 -9.920 1.00 93.69 74 ILE A CA 1
ATOM 593 C C . ILE A 1 74 ? 0.736 -4.512 -9.518 1.00 93.69 74 ILE A C 1
ATOM 595 O O . ILE A 1 74 ? 0.299 -4.741 -8.390 1.00 93.69 74 ILE A O 1
ATOM 599 N N . THR A 1 75 ? 0.935 -5.483 -10.416 1.00 92.25 75 THR A N 1
ATOM 600 C CA . THR A 1 75 ? 0.631 -6.896 -10.140 1.00 92.25 75 THR A CA 1
ATOM 601 C C . THR A 1 75 ? 1.525 -7.506 -9.068 1.00 92.25 75 THR A C 1
ATOM 603 O O . THR A 1 75 ? 1.122 -8.476 -8.434 1.00 92.25 75 THR A O 1
ATOM 606 N N . MET A 1 76 ? 2.707 -6.935 -8.838 1.00 91.75 76 MET A N 1
ATOM 607 C CA . MET A 1 76 ? 3.623 -7.385 -7.795 1.00 91.75 76 MET A CA 1
ATOM 608 C C . MET A 1 76 ? 3.292 -6.759 -6.431 1.00 91.75 76 MET A C 1
ATOM 610 O O . MET A 1 76 ? 3.275 -7.457 -5.419 1.00 91.75 76 MET A O 1
ATOM 614 N N . LEU A 1 77 ? 3.006 -5.452 -6.406 1.00 93.12 77 LEU A N 1
ATOM 615 C CA . LEU A 1 77 ? 2.879 -4.665 -5.178 1.00 93.12 77 LEU A CA 1
ATOM 616 C C . LEU A 1 77 ? 1.467 -4.683 -4.576 1.00 93.12 77 LEU A C 1
ATOM 618 O O . LEU A 1 77 ? 1.312 -4.752 -3.357 1.00 93.12 77 LEU A O 1
ATOM 622 N N . MET A 1 78 ? 0.423 -4.620 -5.405 1.00 94.19 78 MET A N 1
ATOM 623 C CA . MET A 1 78 ? -0.947 -4.466 -4.905 1.00 94.19 78 MET A CA 1
ATOM 624 C C . MET A 1 78 ? -1.497 -5.704 -4.184 1.00 94.19 78 MET A C 1
ATOM 626 O O . MET A 1 78 ? -2.117 -5.525 -3.134 1.00 94.19 78 MET A O 1
ATOM 630 N N . PRO A 1 79 ? -1.292 -6.951 -4.656 1.00 93.31 79 PRO A N 1
ATOM 631 C CA . PRO A 1 79 ? -1.818 -8.124 -3.960 1.00 93.31 79 PRO A CA 1
ATOM 632 C C . PRO A 1 79 ? -1.402 -8.241 -2.479 1.00 93.31 79 PRO A C 1
ATOM 634 O O . PRO A 1 79 ? -2.301 -8.415 -1.652 1.00 93.31 79 PRO A O 1
ATOM 637 N N . PRO A 1 80 ? -0.114 -8.099 -2.088 1.00 92.06 80 PRO A N 1
ATOM 638 C CA . PRO A 1 80 ? 0.267 -8.176 -0.675 1.00 92.06 80 PRO A CA 1
ATOM 639 C C . PRO A 1 80 ? -0.282 -7.008 0.161 1.00 92.06 80 PRO A C 1
ATOM 641 O O . PRO A 1 80 ? -0.702 -7.230 1.299 1.00 92.06 80 PRO A O 1
ATOM 644 N N . LEU A 1 81 ? -0.358 -5.791 -0.393 1.00 92.88 81 LEU A N 1
ATOM 645 C CA . LEU A 1 81 ? -0.964 -4.639 0.292 1.00 92.88 81 LEU A CA 1
ATOM 646 C C . LEU A 1 81 ? -2.455 -4.863 0.570 1.00 92.88 81 LEU A C 1
ATOM 648 O O . LEU A 1 81 ? -2.921 -4.648 1.687 1.00 92.88 81 LEU A O 1
ATOM 652 N N . ILE A 1 82 ? -3.202 -5.342 -0.426 1.00 93.50 82 ILE A N 1
ATOM 653 C CA . ILE A 1 82 ? -4.641 -5.604 -0.295 1.00 93.50 82 ILE A CA 1
ATOM 654 C C . ILE A 1 82 ? -4.913 -6.797 0.622 1.00 93.50 82 ILE A C 1
ATOM 656 O O . ILE A 1 82 ? -5.896 -6.795 1.364 1.00 93.50 82 ILE A O 1
ATOM 660 N N . GLN A 1 83 ? -4.039 -7.803 0.632 1.00 91.69 83 GLN A N 1
ATOM 661 C CA . GLN A 1 83 ? -4.130 -8.878 1.612 1.00 91.69 83 GLN A CA 1
ATOM 662 C C . GLN A 1 83 ? -4.038 -8.316 3.038 1.00 91.69 83 GLN A C 1
ATOM 664 O O . GLN A 1 83 ? -4.906 -8.601 3.861 1.00 91.69 83 GLN A O 1
ATOM 669 N N . LYS A 1 84 ? -3.038 -7.471 3.316 1.00 90.31 84 LYS A N 1
ATOM 670 C CA . LYS A 1 84 ? -2.876 -6.847 4.637 1.00 90.31 84 LYS A CA 1
ATOM 671 C C . LYS A 1 84 ? -4.017 -5.908 4.992 1.00 90.31 84 LYS A C 1
ATOM 673 O O . LYS A 1 84 ? -4.485 -5.925 6.126 1.00 90.31 84 LYS A O 1
ATOM 678 N N . TRP A 1 85 ? -4.516 -5.165 4.011 1.00 92.25 85 TRP A N 1
ATOM 679 C CA . TRP A 1 85 ? -5.719 -4.359 4.157 1.00 92.25 85 TRP A CA 1
ATOM 680 C C . TRP A 1 85 ? -6.892 -5.199 4.661 1.00 92.25 85 TRP A C 1
ATOM 682 O O . TRP A 1 85 ? -7.511 -4.839 5.654 1.00 92.25 85 TRP A O 1
ATOM 692 N N . ASN A 1 86 ? -7.164 -6.346 4.042 1.00 91.38 86 ASN A N 1
ATOM 693 C CA . ASN A 1 86 ? -8.283 -7.204 4.434 1.00 91.38 86 ASN A CA 1
ATOM 694 C C . ASN A 1 86 ? -8.067 -7.934 5.775 1.00 91.38 86 ASN A C 1
ATOM 696 O O . ASN A 1 86 ? -9.043 -8.319 6.414 1.00 91.38 86 ASN A O 1
ATOM 700 N N . GLU A 1 87 ? -6.816 -8.149 6.194 1.00 90.69 87 GLU A N 1
ATOM 701 C CA . GLU A 1 87 ? -6.475 -8.791 7.473 1.00 90.69 87 GLU A CA 1
ATOM 702 C C . GLU A 1 87 ? -6.657 -7.854 8.682 1.00 90.69 87 GLU A C 1
ATOM 704 O O . GLU A 1 87 ? -7.044 -8.311 9.761 1.00 90.69 87 GLU A O 1
ATOM 709 N N . LEU A 1 88 ? -6.375 -6.557 8.520 1.00 90.06 88 LEU A N 1
ATOM 710 C CA . LEU A 1 88 ? -6.469 -5.573 9.601 1.00 90.06 88 LEU A CA 1
ATOM 711 C C . LEU A 1 88 ? -7.923 -5.221 9.919 1.00 90.06 88 LEU A C 1
ATOM 713 O O . LEU A 1 88 ? -8.754 -5.077 9.023 1.00 90.06 88 LEU A O 1
ATOM 717 N N . LYS A 1 89 ? -8.220 -5.021 11.205 1.00 90.81 89 LYS A N 1
ATOM 718 C CA . LYS A 1 89 ? -9.530 -4.553 11.682 1.00 90.81 89 LYS A CA 1
ATOM 719 C C . LYS A 1 89 ? -9.594 -3.028 11.699 1.00 90.81 89 LYS A C 1
ATOM 721 O O . LYS A 1 89 ? -8.566 -2.362 11.720 1.00 90.81 89 LYS A O 1
ATOM 726 N N . ASP A 1 90 ? -10.805 -2.485 11.720 1.00 89.31 90 ASP A N 1
ATOM 727 C CA . ASP A 1 90 ? -11.035 -1.034 11.715 1.00 89.31 90 ASP A CA 1
ATOM 728 C C . ASP A 1 90 ? -10.577 -0.352 13.014 1.00 89.31 90 ASP A C 1
ATOM 730 O O . ASP A 1 90 ? -10.281 0.838 13.017 1.00 89.31 90 ASP A O 1
ATOM 734 N N . GLU A 1 91 ? -10.500 -1.098 14.117 1.00 86.19 91 GLU A N 1
ATOM 735 C CA . GLU A 1 91 ? -10.046 -0.600 15.419 1.00 86.19 91 GLU A CA 1
ATOM 736 C C . GLU A 1 91 ? -8.522 -0.714 15.609 1.00 86.19 91 GLU A C 1
ATOM 738 O O . GLU A 1 91 ? -7.994 -0.308 16.648 1.00 86.19 91 GLU A O 1
ATOM 743 N N . ASP A 1 92 ? -7.811 -1.297 14.638 1.00 87.88 92 ASP A N 1
ATOM 744 C CA . ASP A 1 92 ? -6.371 -1.516 14.723 1.00 87.88 92 ASP A CA 1
ATOM 745 C C . ASP A 1 92 ? -5.593 -0.244 14.358 1.00 87.88 92 ASP A C 1
ATOM 747 O O . ASP A 1 92 ? -5.784 0.349 13.297 1.00 87.88 92 ASP A O 1
ATOM 751 N N . LYS A 1 93 ? -4.663 0.161 15.228 1.00 85.44 93 LYS A N 1
ATOM 752 C CA . LYS A 1 93 ? -3.789 1.316 14.982 1.00 85.44 93 LYS A CA 1
ATOM 753 C C . LYS A 1 93 ? -2.738 1.031 13.910 1.00 85.44 93 LYS A C 1
ATOM 755 O O . LYS A 1 93 ? -2.225 1.975 13.314 1.00 85.44 93 LYS A O 1
ATOM 760 N N . ASP A 1 94 ? -2.462 -0.238 13.618 1.00 86.81 94 ASP A N 1
ATOM 761 C CA . ASP A 1 94 ? -1.580 -0.635 12.517 1.00 86.81 94 ASP A CA 1
ATOM 762 C C . ASP A 1 94 ? -2.193 -0.297 11.138 1.00 86.81 94 ASP A C 1
ATOM 764 O O . ASP A 1 94 ? -1.508 -0.375 10.117 1.00 86.81 94 ASP A O 1
ATOM 768 N N . LEU A 1 95 ? -3.467 0.121 11.093 1.00 89.50 95 LEU A N 1
ATOM 769 C CA . LEU A 1 95 ? -4.126 0.596 9.880 1.00 89.50 95 LEU A CA 1
ATOM 770 C C . LEU A 1 95 ? -3.609 1.968 9.417 1.00 89.50 95 LEU A C 1
ATOM 772 O O . LEU A 1 95 ? -3.618 2.221 8.214 1.00 89.50 95 LEU A O 1
ATOM 776 N N . PHE A 1 96 ? -3.136 2.838 10.322 1.00 90.12 96 PHE A N 1
ATOM 777 C CA . PHE A 1 96 ? -2.687 4.187 9.941 1.00 90.12 96 PHE A CA 1
ATOM 778 C C . PHE A 1 96 ? -1.484 4.164 8.986 1.00 90.12 96 PHE A C 1
ATOM 780 O O . PHE A 1 96 ? -1.600 4.751 7.911 1.00 90.12 96 PHE A O 1
ATOM 787 N N . PRO A 1 97 ? -0.39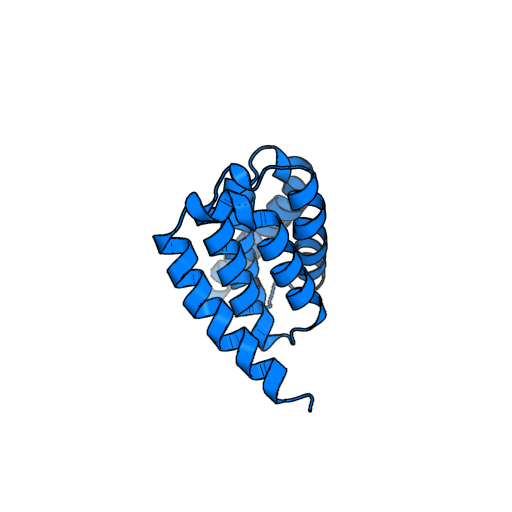3 3.421 9.266 1.00 91.44 97 PRO A N 1
ATOM 788 C CA . PRO A 1 97 ? 0.745 3.383 8.344 1.00 91.44 97 PRO A CA 1
ATOM 789 C C . PRO A 1 97 ? 0.397 2.724 7.002 1.00 91.44 97 PRO A C 1
ATOM 791 O O . PRO A 1 97 ? 0.930 3.096 5.960 1.00 91.44 97 PRO A O 1
ATOM 794 N N . LEU A 1 98 ? -0.539 1.765 6.997 1.00 92.81 98 LEU A N 1
ATOM 795 C CA . LEU A 1 98 ? -1.026 1.165 5.753 1.00 92.81 98 LEU A CA 1
ATOM 796 C C . LEU A 1 98 ? -1.859 2.157 4.924 1.00 92.81 98 LEU A C 1
ATOM 798 O O . LEU A 1 98 ? -1.744 2.170 3.701 1.00 92.81 98 LEU A O 1
ATOM 802 N N . LEU A 1 99 ? -2.696 2.975 5.568 1.00 94.19 99 LEU A N 1
ATOM 803 C CA . LEU A 1 99 ? -3.473 4.029 4.909 1.00 94.19 99 LEU A CA 1
ATOM 804 C C . LEU A 1 99 ? -2.568 5.102 4.299 1.00 94.19 99 LEU A C 1
ATOM 806 O O . LEU A 1 99 ? -2.792 5.494 3.155 1.00 94.19 99 LEU A O 1
ATOM 810 N N . GLU A 1 100 ? -1.545 5.542 5.034 1.00 92.62 100 GLU A N 1
ATOM 811 C CA . GLU A 1 100 ? -0.541 6.493 4.540 1.00 92.62 100 GLU A CA 1
ATOM 812 C C . GLU A 1 100 ? 0.183 5.928 3.310 1.00 92.62 100 GLU A C 1
ATOM 814 O O . GLU A 1 100 ? 0.180 6.554 2.251 1.00 92.62 100 GLU A O 1
ATOM 819 N N . CYS A 1 101 ? 0.664 4.685 3.389 1.00 94.75 101 CYS A N 1
ATOM 820 C CA . CYS A 1 101 ? 1.276 3.986 2.259 1.00 94.75 101 CYS A CA 1
ATOM 821 C C . CYS A 1 101 ? 0.336 3.888 1.043 1.00 94.75 101 CYS A C 1
ATOM 823 O O . CYS A 1 101 ? 0.720 4.218 -0.082 1.00 94.75 101 CYS A O 1
ATOM 825 N N . LEU A 1 102 ? -0.921 3.477 1.249 1.00 95.62 102 LEU A N 1
ATOM 826 C CA . LEU A 1 102 ? -1.913 3.386 0.174 1.00 95.62 102 LEU A CA 1
ATOM 827 C C . LEU A 1 102 ? -2.236 4.751 -0.444 1.00 95.62 102 LEU A C 1
ATOM 829 O O . LEU A 1 102 ? -2.541 4.801 -1.634 1.00 95.62 102 LEU A O 1
ATOM 833 N N . SER A 1 103 ? -2.154 5.842 0.320 1.00 94.62 103 SER A N 1
ATOM 834 C CA . SER A 1 103 ? -2.345 7.205 -0.185 1.00 94.62 103 SER A CA 1
ATOM 835 C C . SER A 1 103 ? -1.251 7.595 -1.187 1.00 94.62 103 SER A C 1
ATOM 837 O O . SER A 1 103 ? -1.563 8.019 -2.308 1.00 94.62 103 SER A O 1
ATOM 839 N N . SER A 1 104 ? 0.021 7.383 -0.834 1.00 95.25 104 SER A N 1
ATOM 840 C CA . SER A 1 104 ? 1.161 7.632 -1.732 1.00 95.25 104 SER A CA 1
ATOM 841 C C . SER A 1 104 ? 1.107 6.719 -2.963 1.00 95.25 104 SER A C 1
ATOM 843 O O . SER A 1 104 ? 1.179 7.181 -4.106 1.00 95.25 104 SER A O 1
ATOM 845 N N . VAL A 1 105 ? 0.838 5.422 -2.768 1.00 95.81 105 VAL A N 1
ATOM 846 C CA . VAL A 1 105 ? 0.709 4.448 -3.867 1.00 95.81 105 VAL A CA 1
ATOM 847 C C . VAL A 1 105 ? -0.444 4.798 -4.811 1.00 95.81 105 VAL A C 1
ATOM 849 O O . VAL A 1 105 ? -0.267 4.765 -6.029 1.00 95.81 105 VAL A O 1
ATOM 852 N N . ALA A 1 106 ? -1.622 5.168 -4.301 1.00 95.56 106 ALA A N 1
ATOM 853 C CA . ALA A 1 106 ? -2.753 5.562 -5.143 1.00 95.56 106 ALA A CA 1
ATOM 854 C C . ALA A 1 106 ? -2.420 6.793 -6.003 1.00 95.56 106 ALA A C 1
ATOM 856 O O . ALA A 1 106 ? -2.774 6.844 -7.186 1.00 95.56 106 ALA A O 1
ATOM 857 N N . THR A 1 107 ? -1.682 7.750 -5.435 1.00 94.88 107 THR A N 1
ATOM 858 C CA . THR A 1 107 ? -1.221 8.956 -6.134 1.00 94.88 107 THR A CA 1
ATOM 859 C C . THR A 1 107 ? -0.221 8.621 -7.245 1.00 94.88 107 THR A C 1
ATOM 861 O O . THR A 1 107 ? -0.345 9.127 -8.367 1.00 94.88 107 THR A O 1
ATOM 864 N N . ALA A 1 108 ? 0.722 7.714 -6.976 1.00 93.88 108 ALA A N 1
ATOM 865 C CA . ALA A 1 108 ? 1.706 7.240 -7.948 1.00 93.88 108 ALA A CA 1
ATOM 866 C C . ALA A 1 108 ? 1.068 6.420 -9.087 1.00 93.88 108 ALA A C 1
ATOM 868 O O . ALA A 1 108 ? 1.384 6.620 -10.263 1.00 93.88 108 ALA A O 1
ATOM 869 N N . LEU A 1 109 ? 0.126 5.528 -8.757 1.00 94.25 109 LEU A N 1
ATOM 870 C CA . LEU A 1 109 ? -0.510 4.612 -9.710 1.00 94.25 109 LEU A CA 1
ATOM 871 C C . LEU A 1 109 ? -1.604 5.258 -10.567 1.00 94.25 109 LEU A C 1
ATOM 873 O O . LEU A 1 109 ? -1.860 4.791 -11.677 1.00 94.25 109 LEU A O 1
ATOM 877 N N . ARG A 1 110 ? -2.261 6.325 -10.098 1.00 93.06 110 ARG A N 1
ATOM 878 C CA . ARG A 1 110 ? -3.335 7.021 -10.832 1.00 93.06 110 ARG A CA 1
ATOM 879 C C . ARG A 1 110 ? -4.407 6.039 -11.341 1.00 93.06 110 ARG A C 1
ATOM 881 O O . ARG A 1 110 ? -5.029 5.325 -10.558 1.00 93.06 110 ARG A O 1
ATOM 888 N N . SER A 1 111 ? -4.621 5.964 -12.658 1.00 93.12 111 SER A N 1
ATOM 889 C CA . SER A 1 111 ? -5.586 5.052 -13.286 1.00 93.12 111 SER A CA 1
ATOM 890 C C . SER A 1 111 ? -5.280 3.572 -13.036 1.00 93.12 111 SER A C 1
ATOM 892 O O . SER A 1 111 ? -6.206 2.763 -13.044 1.00 93.12 111 SER A O 1
ATOM 894 N N . GLY A 1 112 ? -4.025 3.211 -12.751 1.00 92.31 112 GLY A N 1
ATOM 895 C CA . GLY A 1 112 ? -3.633 1.852 -12.374 1.00 92.31 112 GLY A CA 1
ATOM 896 C C . GLY A 1 112 ? -4.232 1.389 -11.042 1.00 92.31 112 GLY A C 1
ATOM 897 O O . GLY A 1 112 ? -4.382 0.189 -10.820 1.00 92.31 112 GLY A O 1
ATOM 898 N N . PHE A 1 113 ? -4.648 2.321 -10.177 1.00 94.88 113 PHE A N 1
ATOM 899 C CA . PHE A 1 113 ? -5.294 2.014 -8.898 1.00 94.88 113 PHE A CA 1
ATOM 900 C C . PHE A 1 113 ? -6.800 1.720 -9.025 1.00 94.88 113 PHE A C 1
ATOM 902 O O . PHE A 1 113 ? -7.419 1.225 -8.083 1.00 94.88 113 PHE A O 1
ATOM 909 N N . LEU A 1 114 ? -7.412 1.987 -10.185 1.00 93.69 114 LEU A N 1
ATOM 910 C CA . LEU A 1 114 ? -8.863 1.891 -10.390 1.00 93.69 114 LEU A CA 1
ATOM 911 C C . LEU A 1 114 ? -9.488 0.543 -9.964 1.00 93.69 114 LEU A C 1
ATOM 913 O O . LEU A 1 114 ? -10.547 0.578 -9.331 1.00 93.69 114 L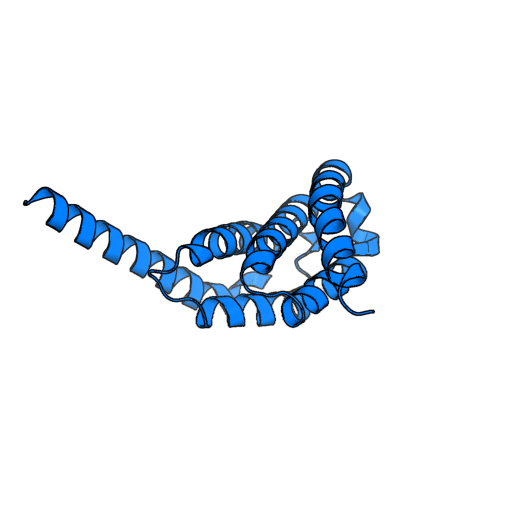EU A O 1
ATOM 917 N N . PRO A 1 115 ? -8.860 -0.630 -10.210 1.00 94.88 115 PRO A N 1
ATOM 918 C CA . PRO A 1 115 ? -9.400 -1.918 -9.759 1.00 94.88 115 PRO A CA 1
ATOM 919 C C . PRO A 1 115 ? -9.529 -2.046 -8.232 1.00 94.88 115 PRO A C 1
ATOM 921 O O . PRO A 1 115 ? -10.353 -2.818 -7.745 1.00 94.88 115 PRO A O 1
ATOM 924 N N . TYR A 1 116 ? -8.738 -1.281 -7.477 1.00 94.38 116 TYR A N 1
ATOM 925 C CA . TYR A 1 116 ? -8.653 -1.328 -6.014 1.00 94.38 116 TYR A CA 1
ATOM 926 C C . TYR A 1 116 ? -9.369 -0.152 -5.337 1.00 94.38 116 TYR A C 1
ATOM 928 O O . TYR A 1 116 ? -9.652 -0.199 -4.141 1.00 94.38 116 TYR A O 1
ATOM 936 N N . ALA A 1 117 ? -9.708 0.890 -6.100 1.00 92.25 117 ALA A N 1
ATOM 937 C CA . ALA A 1 117 ? -10.243 2.141 -5.574 1.00 92.25 117 ALA A CA 1
ATOM 938 C C . ALA A 1 117 ? -11.557 1.962 -4.800 1.00 92.25 117 ALA A C 1
ATOM 940 O O . ALA A 1 117 ? -11.727 2.537 -3.728 1.00 92.25 117 ALA A O 1
ATOM 941 N N . ARG A 1 118 ? -12.487 1.146 -5.315 1.00 93.00 118 ARG A N 1
ATOM 942 C CA . ARG A 1 118 ? -13.818 0.972 -4.711 1.00 93.00 118 ARG A CA 1
ATOM 943 C C . ARG A 1 118 ? -13.774 0.433 -3.271 1.00 93.00 118 ARG A C 1
ATOM 945 O O . ARG A 1 118 ? -14.331 1.105 -2.403 1.00 93.00 118 ARG A O 1
ATOM 952 N N . PRO A 1 119 ? -13.163 -0.735 -2.985 1.00 93.00 119 PRO A N 1
ATOM 953 C CA . PRO A 1 119 ? -13.129 -1.263 -1.621 1.00 93.00 119 PRO A CA 1
ATOM 954 C C . PRO A 1 119 ? -12.341 -0.365 -0.662 1.00 93.00 119 PRO A C 1
ATOM 956 O O . PRO A 1 119 ? -12.730 -0.229 0.497 1.00 93.00 119 PRO A O 1
ATOM 959 N N . VAL A 1 120 ? -11.274 0.286 -1.140 1.00 94.75 120 VAL A N 1
ATOM 960 C CA . VAL A 1 120 ? -10.485 1.217 -0.321 1.00 94.75 120 VAL A CA 1
ATOM 961 C C . VAL A 1 120 ? -11.326 2.432 0.069 1.00 94.75 120 VAL A C 1
ATOM 963 O O . VAL A 1 120 ? -11.472 2.729 1.252 1.00 94.75 120 VAL A O 1
ATOM 966 N N . PHE A 1 121 ? -11.973 3.073 -0.908 1.00 93.75 121 PHE A N 1
ATOM 967 C CA . PHE A 1 121 ? -12.824 4.238 -0.678 1.00 93.75 121 PHE A CA 1
ATOM 968 C C . PHE A 1 121 ? -13.982 3.938 0.282 1.00 93.75 121 PHE A C 1
ATOM 970 O O . PHE A 1 121 ? -14.207 4.685 1.231 1.00 93.75 121 PHE A O 1
ATOM 977 N N . GLN A 1 122 ? -14.696 2.828 0.069 1.00 94.88 122 GLN A N 1
ATOM 978 C CA . GLN A 1 122 ? -15.835 2.449 0.911 1.00 94.88 122 GLN A CA 1
ATOM 979 C C . GLN A 1 122 ? -15.439 2.276 2.378 1.00 94.88 122 GLN A C 1
ATOM 981 O O . GLN A 1 122 ? -16.157 2.730 3.269 1.00 94.88 122 GLN A O 1
ATOM 986 N N . ARG A 1 123 ? -14.286 1.653 2.636 1.00 94.62 123 ARG A N 1
ATOM 987 C CA . ARG A 1 123 ? -13.803 1.480 4.004 1.00 94.62 123 ARG A CA 1
ATOM 988 C C . ARG A 1 123 ? -13.381 2.807 4.627 1.00 94.62 123 ARG A C 1
ATOM 990 O O . ARG A 1 123 ? -13.746 3.052 5.769 1.00 94.62 123 ARG A O 1
ATOM 997 N N . CYS A 1 124 ? -12.690 3.681 3.890 1.00 94.56 124 CYS A N 1
ATOM 998 C CA . CYS A 1 124 ? -12.328 5.012 4.388 1.00 94.56 124 CYS A CA 1
ATOM 999 C C . CYS A 1 124 ? -13.563 5.818 4.816 1.00 94.56 124 CYS A C 1
ATOM 1001 O O . CYS A 1 124 ? -13.559 6.408 5.893 1.00 94.56 124 CYS A O 1
ATOM 1003 N N . VAL A 1 125 ? -14.640 5.792 4.022 1.00 95.50 125 VAL A N 1
ATOM 1004 C CA . VAL A 1 125 ? -15.909 6.443 4.393 1.00 95.50 125 VAL A CA 1
ATOM 1005 C C . VAL A 1 125 ? -16.484 5.827 5.669 1.00 95.50 125 VAL A C 1
ATOM 1007 O O . VAL A 1 125 ? -16.810 6.559 6.600 1.00 95.50 125 VAL A O 1
ATOM 1010 N N . SER A 1 126 ? -16.536 4.494 5.758 1.00 94.25 126 SER A N 1
ATOM 1011 C CA . SER A 1 126 ? -1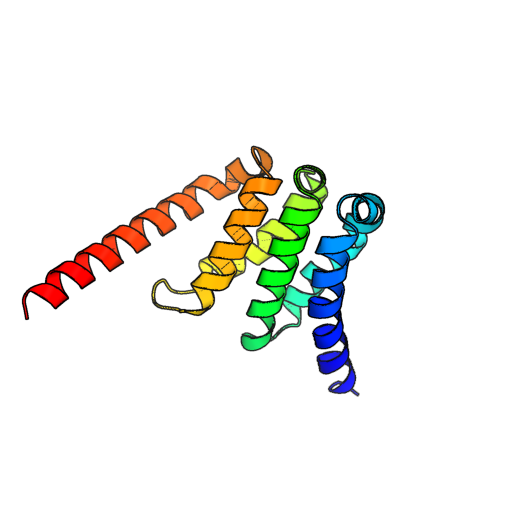7.058 3.811 6.948 1.00 94.25 126 SER A CA 1
ATOM 1012 C C . SER A 1 126 ? -16.255 4.120 8.217 1.00 94.25 126 SER A C 1
ATOM 1014 O O . SER A 1 126 ? -16.842 4.285 9.286 1.00 94.25 126 SER A O 1
ATOM 1016 N N . LEU A 1 127 ? -14.927 4.243 8.117 1.00 92.62 127 LEU A N 1
ATOM 1017 C CA . LEU A 1 127 ? -14.072 4.645 9.237 1.00 92.62 127 LEU A CA 1
ATOM 1018 C C . LEU A 1 127 ? -14.438 6.049 9.731 1.00 92.62 127 LEU A C 1
ATOM 1020 O O . LEU A 1 127 ? -14.664 6.232 10.925 1.00 92.62 127 LEU A O 1
ATOM 1024 N N . VAL A 1 128 ? -14.579 7.015 8.818 1.00 93.25 128 VAL A N 1
ATOM 1025 C CA . VAL A 1 128 ? -14.977 8.390 9.161 1.00 93.25 128 VAL A CA 1
ATOM 1026 C C . VAL A 1 128 ? -16.357 8.421 9.822 1.00 93.25 128 VAL A C 1
ATOM 1028 O O . VAL A 1 128 ? -16.519 9.057 10.863 1.00 93.25 128 VAL A O 1
ATOM 1031 N N . GLU A 1 129 ? -17.339 7.707 9.265 1.00 93.12 129 GLU A N 1
ATOM 1032 C CA . GLU A 1 129 ? -18.693 7.620 9.827 1.00 93.12 129 GLU A CA 1
ATOM 1033 C C . GLU A 1 129 ? -18.685 7.060 11.256 1.00 93.12 129 GLU A C 1
ATOM 1035 O O . GLU A 1 129 ? -19.292 7.643 12.158 1.00 93.12 129 GLU A O 1
ATOM 1040 N N . LYS A 1 130 ? -17.959 5.957 11.488 1.00 91.00 130 LYS A N 1
ATOM 1041 C CA . LYS A 1 130 ? -17.835 5.330 12.812 1.00 91.00 130 LYS A CA 1
ATOM 1042 C C . LYS A 1 130 ? -17.154 6.259 13.816 1.00 91.00 130 LYS A C 1
ATOM 1044 O O . LYS A 1 130 ? -17.656 6.414 14.929 1.00 91.00 130 LYS A O 1
ATOM 1049 N N . THR A 1 131 ? -16.043 6.893 13.437 1.00 90.12 131 THR A N 1
ATOM 1050 C CA . THR A 1 131 ? -15.313 7.821 14.313 1.00 90.12 131 THR A CA 1
ATOM 1051 C C . THR A 1 131 ? -16.159 9.044 14.664 1.00 90.12 131 THR A C 1
ATOM 1053 O O . THR A 1 131 ? -16.176 9.468 15.822 1.00 90.12 131 THR A O 1
ATOM 1056 N N . LEU A 1 132 ? -16.909 9.589 13.701 1.00 91.31 132 LEU A N 1
ATOM 1057 C CA . LEU A 1 132 ? -17.800 10.720 13.943 1.00 91.31 132 LEU A CA 1
ATOM 1058 C C . LEU A 1 132 ? -18.939 10.337 14.897 1.00 91.31 132 LEU A C 1
ATOM 1060 O O . LEU A 1 132 ? -19.192 11.052 15.864 1.00 91.31 132 LEU A O 1
ATOM 1064 N N . ALA A 1 133 ? -19.578 9.184 14.674 1.00 91.38 133 ALA A N 1
ATOM 1065 C CA . ALA A 1 133 ? -20.641 8.682 15.540 1.00 91.38 133 ALA A CA 1
ATOM 1066 C C . ALA A 1 133 ? -20.158 8.464 16.985 1.00 91.38 133 ALA A C 1
ATOM 1068 O O . ALA A 1 133 ? -20.822 8.891 17.927 1.00 91.38 133 ALA A O 1
ATOM 1069 N N . GLN A 1 134 ? -18.979 7.859 17.166 1.00 88.00 134 GLN A N 1
ATOM 1070 C CA . GLN A 1 134 ? -18.363 7.683 18.486 1.00 88.00 134 GLN A CA 1
ATOM 1071 C C . GLN A 1 134 ? -18.064 9.027 19.161 1.00 88.00 134 GLN A C 1
ATOM 1073 O O . GLN A 1 134 ? -18.387 9.205 20.333 1.00 88.00 134 GLN A O 1
ATOM 1078 N N . SER A 1 135 ? -17.513 9.989 18.416 1.00 88.88 135 SER A N 1
ATOM 1079 C CA . SER A 1 135 ? -17.174 11.315 18.950 1.00 88.88 135 SER A CA 1
ATOM 1080 C C . SER A 1 135 ? -18.406 12.076 19.447 1.00 88.88 135 SER A C 1
ATOM 1082 O O . SER A 1 135 ? -18.347 12.716 20.493 1.00 88.88 135 SER A O 1
ATOM 1084 N N . LEU A 1 136 ? -19.532 11.978 18.733 1.00 87.75 136 LEU A N 1
ATOM 1085 C CA . LEU A 1 136 ? -20.792 12.613 19.130 1.00 87.75 136 LEU A CA 1
ATOM 1086 C C . LEU A 1 136 ? -21.373 12.001 20.411 1.00 87.75 136 LEU A C 1
ATOM 1088 O O . LEU A 1 136 ? -21.855 12.733 21.271 1.00 87.75 136 LEU A O 1
ATOM 1092 N N . VAL A 1 137 ? -21.294 10.676 20.564 1.00 86.44 137 VAL A N 1
ATOM 1093 C CA . VAL A 1 137 ? -21.739 9.983 21.785 1.00 86.44 137 VAL A CA 1
ATOM 1094 C C . VAL A 1 137 ? -20.849 10.349 22.976 1.00 86.44 137 VAL A C 1
ATOM 1096 O O . VAL A 1 137 ? -21.359 10.610 24.061 1.00 86.44 137 VAL A O 1
ATOM 1099 N N . SER A 1 138 ? -19.529 10.428 22.784 1.00 79.12 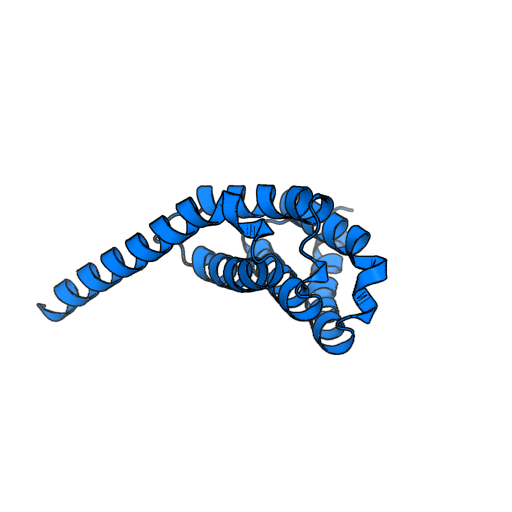138 SER A N 1
ATOM 1100 C CA . SER A 1 138 ? -18.593 10.829 23.844 1.00 79.12 138 SER A CA 1
ATOM 1101 C C . SER A 1 138 ? -18.756 12.282 24.304 1.00 79.12 138 SER A C 1
ATOM 1103 O O . SER A 1 138 ? -18.340 12.596 25.409 1.00 79.12 138 SER A O 1
ATOM 1105 N N . GLN A 1 139 ? -19.350 13.161 23.491 1.00 70.81 139 GLN A N 1
ATOM 1106 C CA . GLN A 1 139 ? -19.647 14.554 23.863 1.00 70.81 139 GLN A CA 1
ATOM 1107 C C . GLN A 1 139 ? -20.962 14.720 24.646 1.00 70.81 139 GLN A C 1
ATOM 1109 O O . GLN A 1 139 ? -21.245 15.813 25.129 1.00 70.81 139 GLN A O 1
ATOM 1114 N N . GLN A 1 140 ? -21.781 13.669 24.747 1.00 59.47 140 GLN A N 1
ATOM 1115 C CA . GLN A 1 140 ? -23.066 13.682 25.460 1.00 59.47 140 GLN A CA 1
ATOM 1116 C C . GLN A 1 140 ? -22.976 13.134 26.898 1.00 59.47 140 GLN A C 1
ATOM 1118 O O . GLN A 1 140 ? -23.996 13.084 27.586 1.00 59.47 140 GLN A O 1
ATOM 1123 N N . ILE A 1 141 ? -21.779 12.729 27.340 1.00 50.62 141 ILE A N 1
ATOM 1124 C CA . ILE A 1 141 ? -21.459 12.255 28.698 1.00 50.62 141 ILE A CA 1
ATOM 1125 C C . ILE A 1 141 ? -20.594 13.312 29.383 1.00 50.62 141 ILE A C 1
ATOM 1127 O O . ILE A 1 141 ? -20.848 13.585 30.577 1.00 50.62 141 ILE A O 1
#

Secondary structure (DSSP, 8-state):
--HHHHHHTHHHHHHHHHHHHHHGGGGGGGHHHHHHHHHHHHHH--HHHHHHHHHHHHHHHHHHGGGG--HHHHHHHHHHHHHHHHHS-TT-TTHHHHHHHHHHHHHHHGGGGHHHHHHHHHHHHHHHHHHHHHHHHHTT-

pLDDT: mean 80.89, std 17.89, range [27.28, 95.81]

InterPro domains:
  IPR011989 Armadillo-like helical [G3DSA:1.25.10.10] (12-141)
  IPR016024 Armadillo-type fold [SSF48371] (13-132)
  IPR040122 Importin beta family [PTHR10527] (13-131)

Foldseek 3Di:
DPPVVVVVVVVCLVVVLVVLVVCQQVCLVVVVVVLVVLLVCLVVDDLVCVLSSLVSLLSNLQRPAQSCQDPVNLVSPVPSLVVVVVVDDLPDPSVVSSLSSVVSNCRRNPVPCVVVCVVNVVVVVVSVVVVVVVVVVVVVD

Organism: Exaiptasia diaphana (NCBI:txid2652724)

Radius of gyration: 16.71 Å; chains: 1; bounding box: 45×33×44 Å

Sequence (141 aa):
MGKKIKYSLFFHCSAFATLEEEACTELVPYLGFILETLVFAFNKYQHKNLLILYDAIGTLADSVGHHLNKPEYITMLMPPLIQKWNELKDEDKDLFPLLECLSSVATALRSGFLPYARPVFQRCVSLVEKTLAQSLVSQQI